Protein AF-A0A2K3N285-F1 (afdb_monomer_lite)

Radius of gyration: 26.12 Å; chains: 1; bounding box: 44×39×60 Å

Sequence (69 aa):
MKPFQATPAEKPPKFYPADDVKKPLRNKHKPKPTKLRASITPGTVLIILAGRFKGKRVVFLKQLPSELL

InterPro domains:
  IPR000915 Large ribosomal subunit protein eL6 [PTHR10715] (6-69)
  IPR008991 Translation protein SH3-like domain superfamily [SSF50104] (38-67)

Structure (mmCIF, N/CA/C/O backbone):
data_AF-A0A2K3N285-F1
#
_entry.id   AF-A0A2K3N285-F1
#
loop_
_atom_site.group_PDB
_atom_site.id
_atom_site.type_symbol
_atom_site.label_atom_id
_atom_site.label_alt_id
_atom_site.label_comp_id
_atom_site.label_asym_id
_atom_site.label_entity_id
_atom_site.label_seq_id
_atom_site.pdbx_PDB_ins_code
_atom_site.Cartn_x
_atom_site.Cartn_y
_atom_site.Cartn_z
_atom_site.occupancy
_atom_site.B_iso_or_equiv
_atom_site.auth_seq_id
_atom_site.auth_comp_id
_atom_site.auth_asym_id
_atom_site.auth_atom_id
_atom_site.pdbx_PDB_model_num
ATOM 1 N N . MET A 1 1 ? -5.501 30.377 -43.492 1.00 46.66 1 MET A N 1
ATOM 2 C CA . MET A 1 1 ? -4.627 29.326 -44.051 1.00 46.66 1 MET A CA 1
ATOM 3 C C . MET A 1 1 ? -3.249 29.491 -43.408 1.00 46.66 1 MET A C 1
ATOM 5 O O . MET A 1 1 ? -2.561 30.444 -43.736 1.00 46.66 1 MET A O 1
ATOM 9 N N . LYS A 1 2 ? -2.909 28.707 -42.373 1.00 50.47 2 LYS A N 1
ATOM 10 C CA . LYS A 1 2 ? -1.598 28.817 -41.696 1.00 50.47 2 LYS A CA 1
ATOM 11 C C . LYS A 1 2 ? -0.580 27.955 -42.460 1.00 50.47 2 LYS A C 1
ATOM 13 O O . LYS A 1 2 ? -0.907 26.797 -42.713 1.00 50.47 2 LYS A O 1
ATOM 18 N N . PRO A 1 3 ? 0.598 28.477 -42.847 1.00 58.31 3 PRO A N 1
ATOM 19 C CA . PRO A 1 3 ? 1.595 27.687 -43.560 1.00 58.31 3 PRO A CA 1
ATOM 20 C C . PRO A 1 3 ? 2.226 26.649 -42.621 1.00 58.31 3 PRO A C 1
ATOM 22 O O . PRO A 1 3 ? 2.603 26.959 -41.491 1.00 58.31 3 PRO A O 1
ATOM 25 N N . PHE A 1 4 ? 2.306 25.406 -43.092 1.00 56.34 4 PHE A N 1
ATOM 26 C CA . PHE A 1 4 ? 2.943 24.285 -42.406 1.00 56.34 4 PHE A CA 1
ATOM 27 C C . PHE A 1 4 ? 4.464 24.478 -42.452 1.00 56.34 4 PHE A C 1
ATOM 29 O O . PHE A 1 4 ? 5.065 24.422 -43.523 1.00 56.34 4 PHE A O 1
ATOM 36 N N . GLN A 1 5 ? 5.084 24.768 -41.305 1.00 63.53 5 GLN A N 1
ATOM 37 C CA . GLN A 1 5 ? 6.539 24.877 -41.215 1.00 63.53 5 GLN A CA 1
ATOM 38 C C . GLN A 1 5 ? 7.170 23.481 -41.272 1.00 63.53 5 GLN A C 1
ATOM 40 O O . GLN A 1 5 ? 6.882 22.628 -40.434 1.00 63.53 5 GLN A O 1
ATOM 45 N N . ALA A 1 6 ? 8.030 23.262 -42.268 1.00 63.69 6 ALA A N 1
ATOM 46 C CA . ALA A 1 6 ? 8.840 22.059 -42.395 1.00 63.69 6 ALA A CA 1
ATOM 47 C C . ALA A 1 6 ? 9.914 22.032 -41.294 1.00 63.69 6 ALA A C 1
ATOM 49 O O . ALA A 1 6 ? 10.692 22.975 -41.149 1.00 63.69 6 ALA A O 1
ATOM 50 N N . THR A 1 7 ? 9.952 20.956 -40.509 1.00 64.00 7 THR A N 1
ATOM 51 C CA . THR A 1 7 ? 10.997 20.716 -39.506 1.00 64.00 7 THR A CA 1
ATOM 52 C C . THR A 1 7 ? 12.362 20.537 -40.186 1.00 64.00 7 THR A C 1
ATOM 54 O O . THR A 1 7 ? 12.428 19.852 -41.209 1.00 64.00 7 THR A O 1
ATOM 57 N N . PRO A 1 8 ? 13.452 21.125 -39.654 1.00 63.75 8 PRO A N 1
ATOM 58 C CA . PRO A 1 8 ? 14.774 21.067 -40.273 1.00 63.75 8 PRO A CA 1
ATOM 59 C C . PRO A 1 8 ? 15.274 19.622 -40.394 1.00 63.75 8 PRO A C 1
ATOM 61 O O . PRO A 1 8 ? 15.174 18.844 -39.44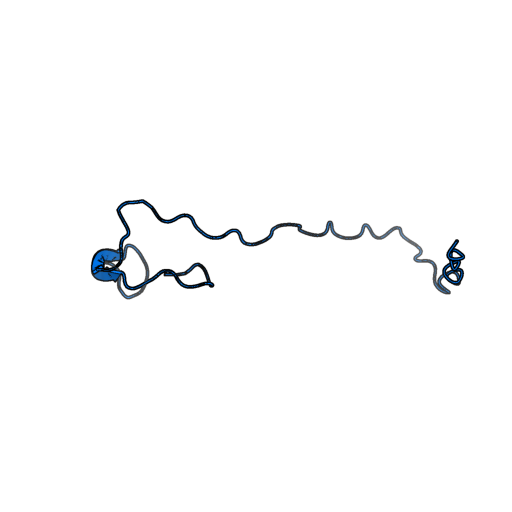8 1.00 63.75 8 PRO A O 1
ATOM 64 N N . ALA A 1 9 ? 15.812 19.281 -41.568 1.00 68.38 9 ALA A N 1
ATOM 65 C CA . ALA A 1 9 ? 16.347 17.959 -41.872 1.00 68.38 9 ALA A CA 1
ATOM 66 C C . ALA A 1 9 ? 17.481 17.588 -40.899 1.00 68.38 9 ALA A C 1
ATOM 68 O O . ALA A 1 9 ? 18.495 18.287 -40.809 1.00 68.38 9 ALA A O 1
ATOM 69 N N . GLU A 1 10 ? 17.298 16.493 -40.159 1.00 69.50 10 GLU A N 1
ATOM 70 C CA . GLU A 1 10 ? 18.295 15.964 -39.230 1.00 69.50 10 GLU A CA 1
ATOM 71 C C . GLU A 1 10 ? 19.547 15.526 -40.003 1.00 69.50 10 GLU A C 1
ATOM 73 O O . GLU A 1 10 ? 19.491 14.698 -40.912 1.00 69.50 10 GLU A O 1
ATOM 78 N N . LYS A 1 11 ? 20.698 16.113 -39.653 1.00 71.75 11 LYS A N 1
ATOM 79 C CA . LYS A 1 11 ? 22.000 15.733 -40.216 1.00 71.75 11 LYS A CA 1
ATOM 80 C C . LYS A 1 11 ? 22.299 14.277 -39.834 1.00 71.75 11 LYS A C 1
ATOM 82 O O . LYS A 1 11 ? 22.076 13.920 -38.674 1.00 71.75 11 LYS A O 1
ATOM 87 N N . PRO A 1 12 ? 22.836 13.453 -40.751 1.00 72.62 12 PRO A N 1
ATOM 88 C CA . PRO A 1 12 ? 23.138 12.066 -40.435 1.00 72.62 12 PRO A CA 1
ATOM 89 C C . PRO A 1 12 ? 24.172 11.992 -39.300 1.00 72.62 12 PRO A C 1
ATOM 91 O O . PRO A 1 12 ? 25.081 12.831 -39.232 1.00 72.62 12 PRO A O 1
ATOM 94 N N . PRO A 1 13 ? 24.043 11.013 -38.389 1.00 73.94 13 PRO A N 1
ATOM 95 C CA . PRO A 1 13 ? 25.002 10.827 -37.312 1.00 73.94 13 PRO A CA 1
ATOM 96 C C . PRO A 1 13 ? 26.398 10.580 -37.899 1.00 73.94 13 PRO A C 1
ATOM 98 O O . PRO A 1 13 ? 26.574 9.800 -38.828 1.00 73.94 13 PRO A O 1
ATOM 101 N N . LYS A 1 14 ? 27.412 11.248 -37.339 1.00 76.44 14 LYS A N 1
ATOM 102 C CA . LYS A 1 14 ? 28.814 11.147 -37.790 1.00 76.44 14 LYS A CA 1
ATOM 103 C C . LYS A 1 14 ? 29.440 9.768 -37.518 1.00 76.44 14 LYS A C 1
ATOM 105 O O . LYS A 1 14 ? 30.524 9.481 -38.012 1.00 76.44 14 LYS A O 1
ATOM 110 N N . PHE A 1 15 ? 28.777 8.939 -36.713 1.00 76.94 15 PHE A N 1
ATOM 111 C CA . PHE A 1 15 ? 29.264 7.649 -36.242 1.00 76.94 15 PHE A CA 1
ATOM 112 C C . PHE A 1 15 ? 28.239 6.555 -36.559 1.00 76.94 15 PHE A C 1
ATOM 114 O O . PHE A 1 15 ? 27.100 6.632 -36.096 1.00 76.94 15 PHE A O 1
ATOM 121 N N . TYR A 1 16 ? 28.658 5.550 -37.330 1.00 74.19 16 TYR A N 1
ATOM 122 C CA . TYR A 1 16 ? 27.890 4.332 -37.581 1.00 74.19 16 TYR A CA 1
ATOM 123 C C . TYR A 1 16 ? 28.380 3.249 -36.614 1.00 74.19 16 TYR A C 1
ATOM 125 O O . TYR A 1 16 ? 29.572 2.932 -36.640 1.00 74.19 16 TYR A O 1
ATOM 133 N N . PRO A 1 17 ? 27.522 2.696 -35.742 1.00 76.88 17 PRO A N 1
ATOM 134 C CA . PRO A 1 17 ? 27.909 1.528 -34.963 1.00 76.88 17 PRO A CA 1
ATOM 135 C C . PRO A 1 17 ? 28.150 0.346 -35.916 1.00 76.88 17 PRO A C 1
ATOM 137 O O . PRO A 1 17 ? 27.407 0.168 -36.878 1.00 76.88 17 PRO A O 1
ATOM 140 N N . ALA A 1 18 ? 29.201 -0.440 -35.664 1.00 77.50 18 ALA A N 1
ATOM 141 C CA . ALA A 1 18 ? 29.528 -1.621 -36.472 1.00 77.50 18 ALA A CA 1
ATOM 142 C C . ALA A 1 18 ? 28.496 -2.754 -36.309 1.00 77.50 18 ALA A C 1
ATOM 144 O O . ALA A 1 18 ? 28.334 -3.566 -37.213 1.00 77.50 18 ALA A O 1
ATOM 145 N N . ASP A 1 19 ? 27.770 -2.753 -35.185 1.00 79.81 19 ASP A N 1
ATOM 146 C CA . ASP A 1 19 ? 26.740 -3.727 -34.842 1.00 79.81 19 ASP A CA 1
ATOM 147 C C . ASP A 1 19 ? 25.405 -3.037 -34.532 1.00 79.81 19 ASP A C 1
ATOM 149 O O . ASP A 1 19 ? 25.355 -1.982 -33.888 1.00 79.81 19 ASP A O 1
ATOM 153 N N . ASP A 1 20 ? 24.302 -3.671 -34.930 1.00 74.44 20 ASP A N 1
ATOM 154 C CA . ASP A 1 20 ? 22.950 -3.218 -34.606 1.00 74.44 20 ASP A CA 1
ATOM 155 C C . ASP A 1 20 ? 22.622 -3.531 -33.134 1.00 74.44 20 ASP A C 1
ATOM 157 O O . ASP A 1 20 ? 22.134 -4.606 -32.768 1.00 74.44 20 ASP A O 1
ATOM 161 N N . VAL A 1 21 ? 22.899 -2.574 -32.243 1.00 73.94 21 VAL A N 1
ATOM 162 C CA . VAL A 1 21 ? 22.569 -2.711 -30.819 1.00 73.94 21 VAL A CA 1
ATOM 163 C C . VAL A 1 21 ? 21.062 -2.542 -30.629 1.00 73.94 21 VAL A C 1
ATOM 165 O O . VAL A 1 21 ? 20.511 -1.437 -30.701 1.00 73.94 21 VAL A O 1
ATOM 168 N N . LYS A 1 22 ? 20.373 -3.650 -30.342 1.00 78.38 22 LYS A N 1
ATOM 169 C CA . LYS A 1 22 ? 18.931 -3.654 -30.079 1.00 78.38 22 LYS A CA 1
ATOM 170 C C . LYS A 1 22 ? 18.607 -2.751 -28.886 1.00 78.38 22 LYS A C 1
ATOM 172 O O . LYS A 1 22 ? 18.965 -3.049 -27.747 1.00 78.38 22 LYS A O 1
ATOM 177 N N . LYS A 1 23 ? 17.887 -1.652 -29.137 1.00 78.56 23 LYS A N 1
ATOM 178 C CA . LYS A 1 23 ? 17.426 -0.749 -28.073 1.00 78.56 23 LYS A CA 1
ATOM 179 C C . LYS A 1 23 ? 16.534 -1.522 -27.092 1.00 78.56 23 LYS A C 1
ATOM 181 O O . LYS A 1 23 ? 15.620 -2.224 -27.541 1.00 78.56 23 LYS A O 1
ATOM 186 N N . PRO A 1 24 ? 16.749 -1.386 -25.771 1.00 80.19 24 PRO A N 1
ATOM 187 C CA . PRO A 1 24 ? 15.880 -2.017 -24.793 1.00 80.19 24 PRO A CA 1
ATOM 188 C C . PRO A 1 24 ? 14.453 -1.497 -24.972 1.00 80.19 24 PRO A C 1
ATOM 190 O O . PRO A 1 24 ? 14.220 -0.298 -25.158 1.00 80.19 24 PRO A O 1
ATOM 193 N N . LEU A 1 25 ? 13.483 -2.411 -24.934 1.00 82.56 25 LEU A N 1
ATOM 194 C CA . LEU A 1 25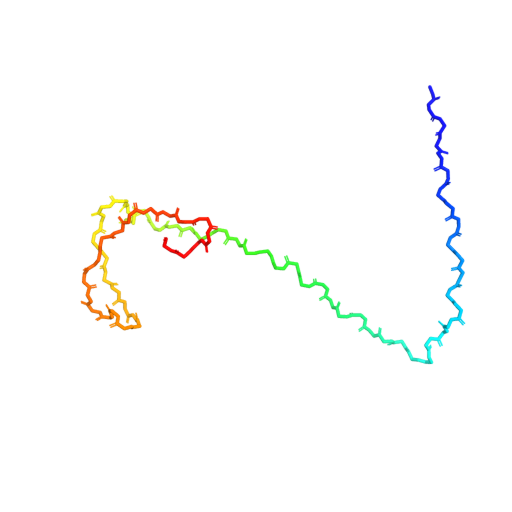 ? 12.074 -2.055 -25.038 1.00 82.56 25 LEU A CA 1
ATOM 195 C C . LEU A 1 25 ? 11.711 -1.130 -23.875 1.00 82.56 25 LEU A C 1
ATOM 197 O O . LEU A 1 25 ? 11.911 -1.461 -22.707 1.00 82.56 25 LEU A O 1
ATOM 201 N N . ARG A 1 26 ? 11.158 0.041 -24.196 1.00 82.12 26 ARG A N 1
ATOM 202 C CA . ARG A 1 26 ? 10.695 0.993 -23.188 1.00 82.12 26 ARG A CA 1
ATOM 203 C C . ARG A 1 26 ? 9.588 0.342 -22.363 1.00 82.12 26 ARG A C 1
ATOM 205 O O . ARG A 1 26 ? 8.496 0.095 -22.876 1.00 82.12 26 ARG A O 1
ATOM 212 N N . ASN A 1 27 ? 9.861 0.103 -21.082 1.00 80.25 27 ASN A N 1
ATOM 213 C CA . ASN A 1 27 ? 8.856 -0.390 -20.155 1.00 80.25 27 ASN A CA 1
ATOM 214 C C . ASN A 1 27 ? 7.749 0.671 -20.011 1.00 80.25 27 ASN A C 1
ATOM 216 O O . ASN A 1 27 ? 7.986 1.773 -19.517 1.00 80.25 27 ASN A O 1
ATOM 220 N N . LYS A 1 28 ? 6.541 0.360 -20.495 1.00 82.88 28 LYS A N 1
ATOM 221 C CA . LYS A 1 28 ? 5.359 1.236 -20.401 1.00 82.88 28 LYS A CA 1
ATOM 222 C C . LYS A 1 28 ? 4.604 1.061 -19.082 1.00 82.88 28 LYS A C 1
ATOM 224 O O . LYS A 1 28 ? 3.516 1.619 -18.939 1.00 82.88 28 LYS A O 1
ATOM 229 N N . HIS A 1 29 ? 5.137 0.279 -18.144 1.00 81.44 29 HIS A N 1
ATOM 230 C CA . HIS A 1 29 ? 4.502 0.062 -16.856 1.00 81.44 29 HIS A CA 1
ATOM 231 C C . HIS A 1 29 ? 4.406 1.382 -16.085 1.00 81.44 29 HIS A C 1
ATOM 233 O O . HIS A 1 29 ? 5.389 1.890 -15.549 1.00 81.44 29 HIS A O 1
ATOM 239 N N . LYS A 1 30 ? 3.199 1.948 -16.056 1.00 80.50 30 LYS A N 1
ATOM 240 C CA . LYS A 1 30 ? 2.853 3.056 -15.173 1.00 80.50 30 LYS A CA 1
ATOM 241 C C . LYS A 1 30 ? 2.299 2.466 -13.877 1.00 80.50 30 LYS A C 1
ATOM 243 O O . LYS A 1 30 ? 1.422 1.601 -13.974 1.00 80.50 30 LYS A O 1
ATOM 248 N N . PRO A 1 31 ? 2.762 2.916 -12.699 1.00 77.44 31 PRO A N 1
ATOM 249 C CA . PRO A 1 31 ? 2.139 2.525 -11.444 1.00 77.44 31 PRO A CA 1
ATOM 250 C C . PRO A 1 31 ? 0.667 2.940 -11.495 1.00 77.44 31 PRO A C 1
ATOM 252 O O . PRO A 1 31 ? 0.343 4.101 -11.748 1.00 77.44 31 PRO A O 1
ATOM 255 N N . LYS A 1 32 ? -0.223 1.957 -11.359 1.00 77.19 32 LYS A N 1
ATOM 256 C CA . LYS A 1 32 ? -1.662 2.199 -11.262 1.00 77.19 32 LYS A CA 1
ATOM 257 C C . LYS A 1 32 ? -2.019 2.373 -9.790 1.00 77.19 32 LYS A C 1
ATOM 259 O O . LYS A 1 32 ? -1.452 1.648 -8.972 1.00 77.19 32 LYS A O 1
ATOM 264 N N . PRO A 1 33 ? -2.972 3.261 -9.472 1.00 76.00 33 PRO A N 1
ATOM 265 C CA . PRO A 1 33 ? -3.461 3.386 -8.114 1.00 76.00 33 PRO A CA 1
ATOM 266 C C . PRO A 1 33 ? -4.042 2.054 -7.632 1.00 76.00 33 PRO A C 1
ATOM 268 O O . PRO A 1 33 ? -4.761 1.366 -8.372 1.00 76.00 33 PRO A O 1
ATOM 271 N N . THR A 1 34 ? -3.706 1.666 -6.408 1.00 80.06 34 THR A N 1
ATOM 272 C CA . THR A 1 34 ? -4.233 0.466 -5.764 1.00 80.06 34 THR A CA 1
ATOM 273 C C . THR A 1 34 ? -5.692 0.688 -5.414 1.00 80.06 34 THR A C 1
ATOM 275 O O . THR A 1 34 ? -6.076 1.650 -4.752 1.00 80.06 34 THR A O 1
ATOM 278 N N . LYS A 1 35 ? -6.538 -0.243 -5.848 1.00 84.50 35 LYS A N 1
ATOM 279 C CA . LYS A 1 35 ? -7.950 -0.241 -5.473 1.00 84.50 35 LYS A CA 1
ATOM 280 C C . LYS A 1 35 ? -8.079 -0.761 -4.047 1.00 84.50 35 LYS A C 1
ATOM 282 O O . LYS A 1 35 ? -7.722 -1.909 -3.779 1.00 84.50 35 LYS A O 1
ATOM 287 N N . LEU A 1 36 ? -8.611 0.063 -3.150 1.00 87.00 36 LEU A N 1
ATOM 288 C CA . LEU A 1 36 ? -8.958 -0.381 -1.805 1.00 87.00 36 LEU A CA 1
ATOM 289 C C . LEU A 1 36 ? -10.157 -1.334 -1.841 1.00 87.00 36 LEU A C 1
ATOM 291 O O . LEU A 1 36 ? -11.051 -1.225 -2.683 1.00 87.00 36 LEU A O 1
ATOM 295 N N . ARG A 1 37 ? -10.181 -2.280 -0.900 1.00 89.25 37 ARG A N 1
ATOM 296 C CA . ARG A 1 37 ? -11.368 -3.105 -0.640 1.00 89.25 37 ARG A CA 1
ATOM 297 C C . ARG A 1 37 ? -12.424 -2.237 0.044 1.00 89.25 37 ARG A C 1
ATOM 299 O O . ARG A 1 37 ? -12.075 -1.416 0.882 1.00 89.25 37 ARG A O 1
ATOM 306 N N . ALA A 1 38 ? -13.705 -2.485 -0.227 1.00 88.19 38 ALA A N 1
ATOM 307 C CA . ALA A 1 38 ? -14.810 -1.708 0.348 1.00 88.19 38 ALA A CA 1
ATOM 308 C C . ALA A 1 38 ? -14.839 -1.695 1.891 1.00 88.19 38 ALA A C 1
ATOM 310 O O . ALA A 1 38 ? -15.336 -0.753 2.491 1.00 88.19 38 ALA A O 1
ATOM 311 N N . SER A 1 39 ? -14.278 -2.720 2.541 1.00 89.62 39 SER A N 1
ATOM 312 C CA . SER A 1 39 ? -14.184 -2.803 4.003 1.00 89.62 39 SER A CA 1
ATOM 313 C C . SER A 1 39 ? -13.087 -1.924 4.615 1.00 89.62 39 SER A C 1
ATOM 315 O O . SER A 1 39 ? -12.945 -1.898 5.832 1.00 89.62 39 SER A O 1
ATOM 317 N N . ILE A 1 40 ? -12.239 -1.296 3.797 1.00 90.25 40 ILE A N 1
ATOM 318 C CA . ILE A 1 40 ? -11.131 -0.458 4.258 1.00 90.25 40 ILE A CA 1
ATOM 319 C C . ILE A 1 40 ? -11.604 0.989 4.185 1.00 90.25 40 ILE A C 1
ATOM 321 O O . ILE A 1 40 ? -11.446 1.664 3.170 1.00 90.25 40 ILE A O 1
ATOM 325 N N . THR A 1 41 ? -12.217 1.443 5.272 1.00 91.56 41 THR A N 1
ATOM 326 C CA . THR A 1 41 ? -12.679 2.823 5.433 1.00 91.56 41 THR A CA 1
ATOM 327 C C . THR A 1 41 ? -11.856 3.543 6.500 1.00 91.56 41 THR A C 1
ATOM 329 O O . THR A 1 41 ? -11.337 2.889 7.411 1.00 91.56 41 THR A O 1
ATOM 332 N N . PRO A 1 42 ? -11.696 4.877 6.416 1.00 93.50 42 PRO A N 1
ATOM 333 C CA . PRO A 1 42 ? -11.093 5.662 7.491 1.00 93.50 42 PRO A CA 1
ATOM 334 C C . PRO A 1 42 ? -11.731 5.335 8.846 1.00 93.50 42 PRO A C 1
ATOM 336 O O . PRO A 1 42 ? -12.953 5.291 8.962 1.00 93.50 42 PRO A O 1
ATOM 339 N N . GLY A 1 43 ? -10.911 5.069 9.859 1.00 94.19 43 GLY A N 1
ATOM 340 C CA . GLY A 1 43 ? -11.354 4.655 11.192 1.00 94.19 43 GLY A CA 1
ATOM 341 C C . GLY A 1 43 ? -11.470 3.140 11.394 1.00 94.19 43 GLY A C 1
ATOM 342 O O . GLY A 1 43 ? -11.610 2.694 12.532 1.00 94.19 43 GLY A O 1
ATOM 343 N N . THR A 1 44 ? -11.360 2.321 10.343 1.00 94.38 44 THR A N 1
ATOM 344 C CA . THR A 1 44 ? -11.388 0.857 10.486 1.00 94.38 44 THR A CA 1
ATOM 345 C C . THR A 1 44 ? -10.079 0.326 11.074 1.00 94.38 44 THR A C 1
ATOM 347 O O . THR A 1 44 ? -8.986 0.754 10.699 1.00 94.38 44 THR A O 1
ATOM 350 N N . VAL A 1 45 ? -1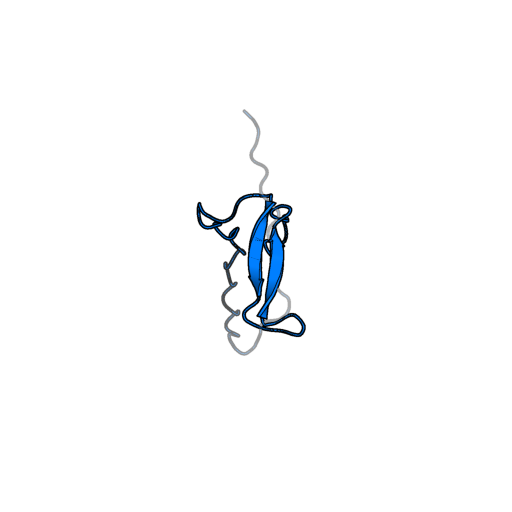0.187 -0.654 11.977 1.00 95.00 45 VAL A N 1
ATOM 351 C CA . VAL A 1 45 ? -9.035 -1.355 12.556 1.00 95.00 45 VAL A CA 1
ATOM 352 C C . VAL A 1 45 ? -8.560 -2.462 11.615 1.00 95.00 45 VAL A C 1
ATOM 354 O O . VAL A 1 45 ? -9.319 -3.359 11.256 1.00 95.00 45 VAL A O 1
ATOM 357 N N . LEU A 1 46 ? -7.280 -2.421 11.259 1.00 94.31 46 LEU A N 1
ATOM 358 C CA . LEU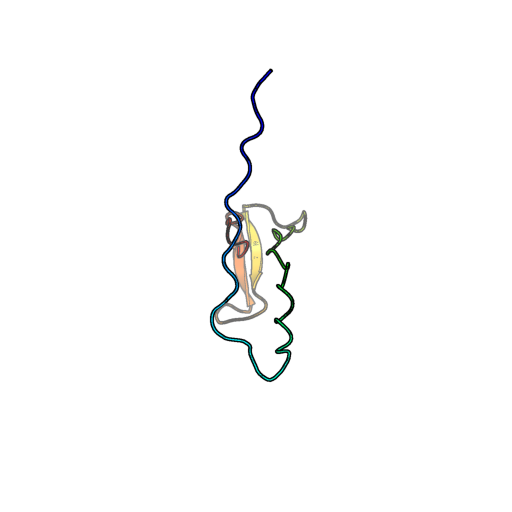 A 1 46 ? -6.590 -3.405 10.432 1.00 94.31 46 LEU A CA 1
ATOM 359 C C . LEU A 1 46 ? -5.549 -4.169 11.261 1.00 94.31 46 LEU A C 1
ATOM 361 O O . LEU A 1 46 ? -5.019 -3.656 12.248 1.00 94.31 46 LEU A O 1
ATOM 365 N N . ILE A 1 47 ? -5.230 -5.395 10.838 1.00 95.31 47 ILE A N 1
ATOM 366 C CA . ILE A 1 47 ? -4.132 -6.193 11.397 1.00 95.31 47 ILE A CA 1
ATOM 367 C C . ILE A 1 47 ? -2.984 -6.193 10.395 1.00 95.31 47 ILE A C 1
ATOM 369 O O . ILE A 1 47 ? -3.149 -6.607 9.247 1.00 95.31 47 ILE A O 1
ATOM 373 N N . ILE A 1 48 ? -1.805 -5.764 10.838 1.00 94.50 48 ILE A N 1
ATOM 374 C CA . ILE A 1 48 ? -0.598 -5.827 10.013 1.00 94.50 48 ILE A CA 1
ATOM 375 C C . ILE A 1 48 ? -0.085 -7.273 9.989 1.00 94.50 48 ILE A C 1
ATOM 377 O O . ILE A 1 48 ? 0.171 -7.867 11.036 1.00 94.50 48 ILE A O 1
ATOM 381 N N . LEU A 1 49 ? 0.095 -7.843 8.796 1.00 96.00 49 LEU A N 1
ATOM 382 C CA . LEU A 1 49 ? 0.506 -9.246 8.631 1.00 96.00 49 LEU A CA 1
ATOM 383 C C . LEU A 1 49 ? 2.027 -9.437 8.520 1.00 96.00 49 LEU A C 1
ATOM 385 O O . LEU A 1 49 ? 2.522 -10.546 8.728 1.00 96.00 49 LEU A O 1
ATOM 389 N N . ALA A 1 50 ? 2.776 -8.376 8.213 1.00 95.75 50 ALA A N 1
ATOM 390 C CA . ALA A 1 50 ? 4.217 -8.426 7.966 1.00 95.75 50 ALA A CA 1
ATOM 391 C C . ALA A 1 50 ? 4.939 -7.159 8.461 1.00 95.75 50 ALA A C 1
ATOM 393 O O . ALA A 1 50 ? 4.322 -6.124 8.688 1.00 95.75 50 ALA A O 1
ATOM 394 N N . GLY A 1 51 ? 6.262 -7.240 8.623 1.00 95.75 51 GLY A N 1
ATOM 395 C CA . GLY A 1 51 ? 7.093 -6.141 9.123 1.00 95.75 51 GLY A CA 1
ATOM 396 C C . GLY A 1 51 ? 7.125 -6.034 10.652 1.00 95.75 51 GLY A C 1
ATOM 397 O O . GLY A 1 51 ? 6.614 -6.890 11.374 1.00 95.75 51 GLY A O 1
ATOM 398 N N . ARG A 1 52 ? 7.748 -4.966 11.163 1.00 97.25 52 ARG A N 1
ATOM 399 C CA . ARG A 1 52 ? 8.027 -4.795 12.603 1.00 97.25 52 ARG A CA 1
ATOM 400 C C . ARG A 1 52 ? 6.772 -4.710 13.481 1.00 97.25 52 ARG A C 1
ATOM 402 O O . ARG A 1 52 ? 6.825 -5.063 14.653 1.00 97.25 52 ARG A O 1
ATOM 409 N N . PHE A 1 53 ? 5.646 -4.273 12.920 1.00 95.31 53 PHE A N 1
ATOM 410 C CA . PHE A 1 53 ? 4.370 -4.137 13.630 1.00 95.31 53 PHE A CA 1
ATOM 411 C C . PHE A 1 53 ? 3.397 -5.299 13.367 1.00 95.31 53 PHE A C 1
ATOM 413 O O . PHE A 1 53 ? 2.196 -5.157 13.594 1.00 95.31 53 PHE A O 1
ATOM 420 N N . LYS A 1 54 ? 3.895 -6.452 12.902 1.00 96.62 54 LYS A N 1
ATOM 421 C CA . LYS A 1 54 ? 3.086 -7.653 12.662 1.00 96.62 54 LYS A CA 1
ATOM 422 C C . LYS A 1 54 ? 2.252 -8.042 13.893 1.00 96.62 54 LYS A C 1
ATOM 424 O O . LYS A 1 54 ? 2.738 -8.015 15.020 1.00 96.62 54 LYS A O 1
ATOM 429 N N . GLY A 1 55 ? 0.989 -8.400 13.665 1.00 96.69 55 GLY A N 1
ATOM 430 C CA . GLY A 1 55 ? 0.028 -8.810 14.693 1.00 96.69 55 GLY A CA 1
ATOM 431 C C . GLY A 1 55 ? -0.596 -7.659 15.486 1.00 96.69 55 GLY A C 1
AT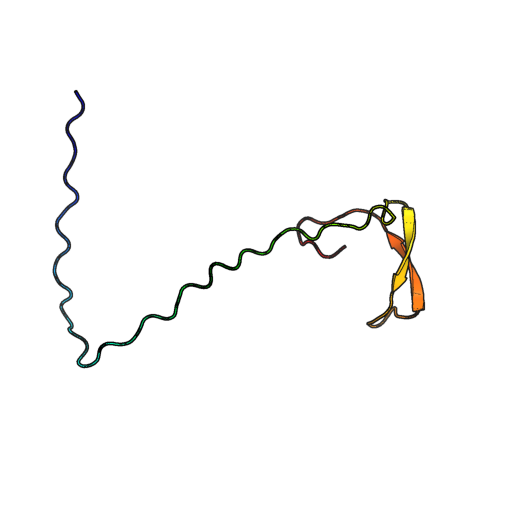OM 432 O O . GLY A 1 55 ? -1.516 -7.892 16.267 1.00 96.69 55 GLY A O 1
ATOM 433 N N . LYS A 1 56 ? -0.144 -6.414 15.288 1.00 96.94 56 LYS A N 1
ATOM 434 C CA . LYS A 1 56 ? -0.731 -5.247 15.952 1.00 96.94 56 LYS A CA 1
ATOM 435 C C . LYS A 1 56 ? -1.974 -4.763 15.210 1.00 96.94 56 LYS A C 1
ATOM 437 O O . LYS A 1 56 ? -2.048 -4.816 13.981 1.00 96.94 56 LYS A O 1
ATOM 442 N N . ARG A 1 57 ? -2.932 -4.267 15.994 1.00 96.94 57 ARG A N 1
ATOM 443 C CA . ARG A 1 57 ? -4.144 -3.591 15.525 1.00 96.94 57 ARG A CA 1
ATOM 444 C C . ARG A 1 57 ? -3.837 -2.110 15.314 1.00 96.94 57 ARG A C 1
ATOM 446 O O . ARG A 1 57 ? -3.365 -1.457 16.240 1.00 96.94 57 ARG A O 1
ATOM 453 N N . VAL A 1 58 ? -4.084 -1.602 14.113 1.00 94.62 58 VAL A N 1
ATOM 454 C CA . VAL A 1 58 ? -3.811 -0.208 13.719 1.00 94.62 58 VAL A CA 1
ATOM 455 C C . VAL A 1 58 ? -5.054 0.372 13.052 1.00 94.62 58 VAL A C 1
ATOM 457 O O . VAL A 1 58 ? -5.802 -0.362 12.415 1.00 94.62 58 VAL A O 1
ATOM 460 N N . VAL A 1 59 ? -5.293 1.673 13.201 1.00 95.12 59 VAL A N 1
ATOM 461 C CA . VAL A 1 59 ? -6.431 2.367 12.580 1.00 95.12 59 VAL A CA 1
ATOM 462 C C . VAL A 1 59 ? -6.024 2.908 11.209 1.00 95.12 59 VAL A C 1
ATOM 464 O O . VAL A 1 59 ? -4.991 3.566 11.087 1.00 95.12 59 VAL A O 1
ATOM 467 N N . PHE A 1 60 ? -6.828 2.642 10.179 1.00 93.25 60 PHE A N 1
ATOM 468 C CA . PHE A 1 60 ? -6.638 3.230 8.853 1.00 93.25 60 PHE A CA 1
ATOM 469 C C . PHE A 1 60 ? -7.077 4.698 8.849 1.00 93.25 60 PHE A C 1
ATOM 471 O O . PHE A 1 60 ? -8.190 5.004 9.269 1.00 93.25 60 PHE A O 1
ATOM 478 N N . LEU A 1 61 ? -6.224 5.608 8.371 1.00 92.81 61 LEU A N 1
ATOM 479 C CA . LEU A 1 61 ? -6.515 7.046 8.375 1.00 92.81 61 LEU A CA 1
ATOM 480 C C . LEU A 1 61 ? -7.040 7.526 7.020 1.00 92.81 61 LEU A C 1
ATOM 482 O O . LEU A 1 61 ? -8.163 8.012 6.925 1.00 92.81 61 LEU A O 1
ATOM 486 N N . LYS A 1 62 ? -6.231 7.410 5.968 1.00 90.00 62 LYS A N 1
ATOM 487 C CA . LYS A 1 62 ? -6.543 7.899 4.621 1.00 90.00 62 LYS A CA 1
ATOM 488 C C . LYS A 1 62 ? -5.656 7.184 3.602 1.00 90.00 62 LYS A C 1
ATOM 490 O O . LYS A 1 62 ? -4.580 6.747 3.976 1.00 90.00 62 LYS A O 1
ATOM 495 N N . GLN A 1 63 ? -6.105 7.123 2.344 1.00 87.44 63 GLN A N 1
ATOM 496 C CA . GLN A 1 63 ? -5.281 6.712 1.205 1.00 87.44 63 GLN A CA 1
ATOM 497 C C . GLN A 1 63 ? -4.327 7.834 0.756 1.00 87.44 63 GLN A C 1
ATOM 499 O O . GLN A 1 63 ? -4.774 8.943 0.436 1.00 87.44 63 GLN A O 1
ATOM 504 N N . LEU A 1 64 ? -3.030 7.550 0.702 1.00 86.88 64 LEU A N 1
ATOM 505 C CA . LEU A 1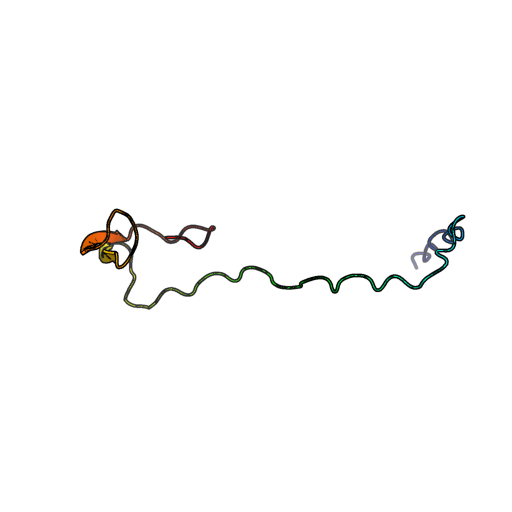 64 ? -1.986 8.445 0.213 1.00 86.88 64 LEU A CA 1
ATOM 506 C C . LEU A 1 64 ? -1.807 8.352 -1.313 1.00 86.88 64 LEU A C 1
ATOM 508 O O . LEU A 1 64 ? -2.029 7.298 -1.908 1.00 86.88 64 LEU A O 1
ATOM 512 N N . PRO A 1 65 ? -1.330 9.433 -1.967 1.00 81.25 65 PRO A N 1
ATOM 513 C CA . PRO A 1 65 ? -1.074 9.454 -3.414 1.00 81.25 65 PRO A CA 1
ATOM 514 C C . PRO A 1 65 ? 0.064 8.517 -3.842 1.00 81.25 65 PRO A C 1
ATOM 516 O O . PRO A 1 65 ? 0.194 8.186 -5.016 1.00 81.25 65 PRO A O 1
ATOM 519 N N . SER A 1 66 ? 0.901 8.101 -2.891 1.00 78.88 66 SER A N 1
ATOM 520 C CA . SER A 1 66 ? 1.939 7.089 -3.075 1.00 78.88 66 SER A CA 1
ATOM 521 C C . SER A 1 66 ? 1.403 5.659 -3.002 1.00 78.88 66 SER A C 1
ATOM 523 O O . SER A 1 66 ? 2.204 4.732 -3.072 1.00 78.88 66 SER A O 1
ATOM 525 N N . GLU A 1 67 ? 0.084 5.470 -2.845 1.00 71.50 67 GLU A N 1
ATOM 526 C CA . GLU A 1 67 ? -0.607 4.171 -2.869 1.00 71.50 67 GLU A CA 1
ATOM 527 C C . GLU A 1 67 ? -0.251 3.211 -1.721 1.00 71.50 67 GLU A C 1
ATOM 529 O O . GLU A 1 67 ? -0.774 2.103 -1.613 1.00 71.50 67 GLU A O 1
ATOM 534 N N . LEU A 1 68 ? 0.620 3.661 -0.824 1.00 67.56 68 LEU A N 1
ATOM 535 C CA . LEU A 1 68 ? 1.046 2.958 0.369 1.00 67.56 68 LEU A CA 1
ATOM 536 C C . LEU A 1 68 ? 0.360 3.614 1.566 1.00 67.56 68 LEU A C 1
ATOM 538 O O . LEU A 1 68 ? 0.828 4.659 2.005 1.00 67.56 68 LEU A O 1
ATOM 542 N N . LEU A 1 69 ? -0.734 2.995 2.033 1.00 61.72 69 LEU A N 1
ATOM 543 C CA . LEU A 1 69 ? -1.600 3.484 3.120 1.00 61.72 69 LEU A CA 1
ATOM 544 C C . LEU A 1 69 ? -1.837 4.986 3.031 1.00 61.72 69 LEU A C 1
ATOM 546 O O . LEU A 1 69 ? -1.232 5.754 3.803 1.00 61.72 69 LEU A O 1
#

Secondary structure (DSSP, 8-state):
----PPPPPPPPPS---SS---PPP----PPPPPPPPTT--TT-EEE--SSTTTT-EEE-----TTS--

Organism: Trifolium pratense (NCBI:txid57577)

Foldseek 3Di:
DDDDDDDDDDDDDPDDDPDDDDDPDPPPDDDDADDDDPQQDAQDWDADCDDPRHRDTDGRHDQDPVNPD

pLDDT: mean 81.46, std 12.34, range [46.66, 97.25]